Protein AF-A0A0G0RGI1-F1 (afdb_monomer_lite)

Foldseek 3Di:
DPPPPDPPLVVLLVLLLVLLVCQVPDPVSLVSNLVSLVVNVPPPDADLVNLVVLLVSLQVSLVVFDCDDSSVVSSVSSNVSSVVSVVD

Organism: NCBI:txid1619013

pLDDT: mean 87.05, std 11.02, range [44.31, 96.5]

Structure (mmCIF, N/CA/C/O backbone):
data_AF-A0A0G0RGI1-F1
#
_entry.id   AF-A0A0G0RGI1-F1
#
loop_
_atom_site.group_PDB
_atom_site.id
_atom_site.type_symbol
_atom_site.label_atom_id
_atom_site.label_alt_id
_atom_site.label_comp_id
_atom_site.label_asym_id
_atom_site.label_entity_id
_atom_site.label_seq_id
_atom_site.pdbx_PDB_ins_code
_atom_site.Cartn_x
_atom_site.Cartn_y
_atom_site.Cartn_z
_atom_site.occupancy
_atom_site.B_iso_or_equiv
_atom_site.auth_seq_id
_atom_site.auth_comp_id
_atom_site.auth_asym_id
_atom_site.auth_atom_id
_atom_site.pdbx_PDB_model_num
ATOM 1 N N . MET A 1 1 ? -3.965 29.427 16.054 1.00 44.31 1 MET A N 1
ATOM 2 C CA . MET A 1 1 ? -4.756 28.309 15.493 1.00 44.31 1 MET A CA 1
ATOM 3 C C . MET A 1 1 ? -4.074 27.006 15.882 1.00 44.31 1 MET A C 1
ATOM 5 O O . MET A 1 1 ? -2.901 26.866 15.550 1.00 44.31 1 MET A O 1
ATOM 9 N N . PRO A 1 2 ? -4.715 26.092 16.627 1.00 51.09 2 PRO A N 1
ATOM 10 C CA . PRO A 1 2 ? -4.092 24.808 16.927 1.00 51.09 2 PRO A CA 1
ATOM 11 C C . PRO A 1 2 ? -3.931 24.030 15.615 1.00 51.09 2 PRO A C 1
ATOM 13 O O . PRO A 1 2 ? -4.901 23.847 14.880 1.00 51.09 2 PRO A O 1
ATOM 16 N N . ARG A 1 3 ? -2.702 23.607 15.289 1.00 57.41 3 ARG A N 1
ATOM 17 C CA . ARG A 1 3 ? -2.465 22.659 14.193 1.00 57.41 3 ARG A CA 1
ATOM 18 C C . ARG A 1 3 ? -3.221 21.384 14.560 1.00 57.41 3 ARG A C 1
ATOM 20 O O . ARG A 1 3 ? -2.827 20.702 15.503 1.00 57.41 3 ARG A O 1
ATOM 27 N N . LYS A 1 4 ? -4.336 21.105 13.875 1.00 55.28 4 LYS A N 1
ATOM 28 C CA . LYS A 1 4 ? -5.048 19.823 13.975 1.00 55.28 4 LYS A CA 1
ATOM 29 C C . LYS A 1 4 ? -3.990 18.731 13.798 1.00 55.28 4 LYS A C 1
ATOM 31 O O . LYS A 1 4 ? -3.363 18.678 12.743 1.00 55.28 4 LYS A O 1
ATOM 36 N N . LYS A 1 5 ? -3.732 17.932 14.839 1.00 57.66 5 LYS A N 1
ATOM 37 C CA . LYS A 1 5 ? -2.847 16.767 14.733 1.00 57.66 5 LYS A CA 1
ATOM 38 C C . LYS A 1 5 ? -3.486 15.849 13.695 1.00 57.66 5 LYS A C 1
ATOM 40 O O . LYS A 1 5 ? -4.554 15.300 13.950 1.00 57.66 5 LYS A O 1
ATOM 45 N N . MET A 1 6 ? -2.906 15.793 12.499 1.00 65.31 6 MET A N 1
ATOM 46 C CA . MET A 1 6 ? -3.361 14.861 11.477 1.00 65.31 6 MET A CA 1
ATOM 47 C C . MET A 1 6 ? -3.099 13.442 11.985 1.00 65.31 6 MET A C 1
ATOM 49 O O . MET A 1 6 ? -2.040 13.209 12.577 1.00 65.31 6 MET A O 1
ATOM 53 N N . PRO A 1 7 ? -4.044 12.510 11.795 1.00 75.38 7 PRO A N 1
ATOM 54 C CA . PRO A 1 7 ? -3.822 11.115 12.134 1.00 75.38 7 PRO A CA 1
ATOM 55 C C . PRO A 1 7 ? -2.574 10.591 11.426 1.00 75.38 7 PRO A C 1
ATOM 57 O O . PRO A 1 7 ? -2.366 10.882 10.245 1.00 75.38 7 PRO A O 1
ATOM 60 N N . LEU A 1 8 ? -1.759 9.808 12.132 1.00 77.94 8 LEU A N 1
ATOM 61 C CA . LEU A 1 8 ? -0.467 9.332 11.632 1.00 77.94 8 LEU A CA 1
ATOM 62 C C . LEU A 1 8 ? -0.607 8.560 10.309 1.00 77.94 8 LEU A C 1
ATOM 64 O O . LEU A 1 8 ? 0.201 8.754 9.401 1.00 77.94 8 LEU A O 1
ATOM 68 N N . TYR A 1 9 ? -1.706 7.812 10.153 1.00 86.06 9 TYR A N 1
ATOM 69 C CA . TYR A 1 9 ? -2.048 7.096 8.922 1.00 86.06 9 TYR A CA 1
ATOM 70 C C . TYR A 1 9 ? -2.120 8.012 7.688 1.00 86.06 9 TYR A C 1
ATOM 72 O O . TYR A 1 9 ? -1.798 7.583 6.586 1.00 86.06 9 TYR A O 1
ATOM 80 N N . THR A 1 10 ? -2.485 9.289 7.848 1.00 87.12 10 THR A N 1
ATOM 81 C CA . THR A 1 10 ? -2.603 10.232 6.721 1.00 87.12 10 THR A CA 1
ATOM 82 C C . THR A 1 10 ? -1.236 10.498 6.093 1.00 87.12 10 THR A C 1
ATOM 84 O O . THR A 1 10 ? -1.087 10.425 4.875 1.00 87.12 10 THR A O 1
ATOM 87 N N . ASN A 1 11 ? -0.216 10.725 6.926 1.00 89.56 11 ASN A N 1
ATOM 88 C CA . ASN A 1 11 ? 1.152 10.951 6.458 1.00 89.56 11 ASN A CA 1
ATOM 89 C C . ASN A 1 11 ? 1.734 9.689 5.813 1.00 89.56 11 ASN A C 1
ATOM 91 O O . ASN A 1 11 ? 2.427 9.774 4.801 1.00 89.56 11 ASN A O 1
ATOM 95 N N . VAL A 1 12 ? 1.432 8.516 6.378 1.00 92.12 12 VAL A N 1
ATOM 96 C CA . VAL A 1 12 ? 1.856 7.227 5.818 1.00 92.12 12 VAL A CA 1
ATOM 97 C C . VAL A 1 12 ? 1.252 7.031 4.428 1.00 92.12 12 VAL A C 1
ATOM 99 O O . VAL A 1 12 ? 1.989 6.776 3.481 1.00 92.12 12 VAL A O 1
ATOM 102 N N . LEU A 1 13 ? -0.053 7.260 4.259 1.00 92.94 13 LEU A N 1
ATOM 103 C CA . LEU A 1 13 ? -0.720 7.156 2.957 1.00 92.94 13 LEU A CA 1
ATOM 104 C C . LEU A 1 13 ? -0.162 8.147 1.920 1.00 92.94 13 LEU A C 1
ATOM 106 O O . LEU A 1 13 ? -0.012 7.795 0.749 1.00 92.94 13 LEU A O 1
ATOM 110 N N . GLU A 1 14 ? 0.180 9.375 2.322 1.00 92.56 14 GLU A N 1
ATOM 111 C CA . GLU A 1 14 ? 0.843 10.334 1.429 1.00 92.56 14 GLU A CA 1
ATOM 112 C C . GLU A 1 14 ? 2.226 9.850 0.977 1.00 92.56 14 GLU A C 1
ATOM 114 O O . GLU A 1 14 ? 2.584 9.993 -0.197 1.00 92.56 14 GLU A O 1
ATOM 119 N N . LEU A 1 15 ? 3.008 9.264 1.887 1.00 94.06 15 LEU A N 1
ATOM 120 C CA . LEU A 1 15 ? 4.302 8.675 1.549 1.00 94.06 15 LEU A CA 1
ATOM 121 C C . LEU A 1 15 ? 4.131 7.466 0.626 1.00 94.06 15 LEU A C 1
ATOM 123 O O . LEU A 1 15 ? 4.839 7.378 -0.375 1.00 94.06 15 LEU A O 1
ATOM 127 N N . MET A 1 16 ? 3.148 6.600 0.885 1.00 94.88 16 MET A N 1
ATOM 128 C CA . MET A 1 16 ? 2.846 5.452 0.026 1.00 94.88 16 MET A CA 1
ATOM 129 C C . MET A 1 16 ? 2.497 5.893 -1.400 1.00 94.88 16 MET A C 1
ATOM 131 O O . MET A 1 16 ? 3.036 5.331 -2.351 1.00 94.88 16 MET A O 1
ATOM 135 N N . ARG A 1 17 ? 1.692 6.954 -1.580 1.00 94.56 17 ARG A N 1
ATOM 136 C CA . ARG A 1 17 ? 1.415 7.530 -2.914 1.00 94.56 17 ARG A CA 1
ATOM 137 C C . ARG A 1 17 ? 2.699 7.954 -3.630 1.00 94.56 17 ARG A C 1
ATOM 139 O O . ARG A 1 17 ? 2.882 7.650 -4.807 1.00 94.56 17 ARG A O 1
ATOM 146 N N . LYS A 1 18 ? 3.605 8.640 -2.924 1.00 93.19 18 LYS A N 1
ATOM 147 C CA . LYS A 1 18 ? 4.889 9.086 -3.494 1.00 93.19 18 LYS A CA 1
ATOM 148 C C . LYS A 1 18 ? 5.780 7.908 -3.883 1.00 93.19 18 LYS A C 1
ATOM 150 O O . LYS A 1 18 ? 6.409 7.960 -4.936 1.00 93.19 18 LYS A O 1
ATOM 155 N N . LYS A 1 19 ? 5.835 6.860 -3.054 1.00 93.31 19 LYS A N 1
ATOM 156 C CA . LYS A 1 19 ? 6.649 5.668 -3.325 1.00 93.31 19 LYS A CA 1
ATOM 157 C C . LYS A 1 19 ? 6.081 4.828 -4.456 1.00 93.31 19 LYS A C 1
ATOM 159 O O . LYS A 1 19 ? 6.845 4.448 -5.333 1.00 93.31 19 LYS A O 1
ATOM 164 N N . ALA A 1 20 ? 4.763 4.654 -4.526 1.00 90.81 20 ALA A N 1
ATOM 165 C CA . ALA A 1 20 ? 4.104 3.960 -5.631 1.00 90.81 20 ALA A CA 1
ATOM 166 C C . ALA A 1 20 ? 4.449 4.568 -7.001 1.00 90.81 20 ALA A C 1
ATOM 168 O O . ALA A 1 20 ? 4.787 3.836 -7.928 1.00 90.81 20 ALA A O 1
ATOM 169 N N . ALA A 1 21 ? 4.490 5.901 -7.109 1.00 88.75 21 ALA A N 1
ATOM 170 C CA . ALA A 1 21 ? 4.908 6.582 -8.338 1.00 88.75 21 ALA A CA 1
ATOM 171 C C . ALA A 1 21 ? 6.370 6.293 -8.748 1.00 88.75 21 ALA A C 1
ATOM 173 O O . ALA A 1 21 ? 6.731 6.470 -9.909 1.00 88.75 21 ALA A O 1
ATOM 174 N N . GLN A 1 22 ? 7.214 5.853 -7.810 1.00 89.19 22 GLN A N 1
ATOM 175 C CA . GLN A 1 22 ? 8.636 5.559 -8.017 1.00 89.19 22 GLN A CA 1
ATOM 176 C C . GLN A 1 22 ? 8.936 4.057 -8.158 1.00 89.19 22 GLN A C 1
ATOM 178 O O . GLN A 1 22 ? 10.064 3.704 -8.493 1.00 89.19 22 GLN A O 1
ATOM 183 N N . VAL A 1 23 ? 7.959 3.164 -7.945 1.00 86.62 23 VAL A N 1
ATOM 184 C CA . VAL A 1 23 ? 8.177 1.702 -7.997 1.00 86.62 23 VAL A CA 1
ATOM 185 C C . VAL A 1 23 ? 8.702 1.253 -9.363 1.00 86.62 23 VAL A C 1
ATOM 187 O O . VAL A 1 23 ? 9.560 0.382 -9.441 1.00 86.62 23 VAL A O 1
ATOM 190 N N . TYR A 1 24 ? 8.254 1.893 -10.442 1.00 80.31 24 TYR A N 1
ATOM 191 C CA . TYR A 1 24 ? 8.710 1.591 -11.802 1.00 80.31 24 TYR A CA 1
ATOM 192 C C . TYR A 1 24 ? 10.201 1.832 -12.035 1.00 80.31 24 TYR A C 1
ATOM 194 O O . TYR A 1 24 ? 10.791 1.218 -12.918 1.00 80.31 24 TYR A O 1
ATOM 202 N N . SER A 1 25 ? 10.795 2.767 -11.294 1.00 81.12 25 SER A N 1
ATOM 203 C CA . SER A 1 25 ? 12.175 3.208 -11.490 1.00 81.12 25 SER A CA 1
ATOM 204 C C . SER A 1 25 ? 13.110 2.758 -10.373 1.00 81.12 25 SER A C 1
ATOM 206 O O . SER A 1 25 ? 14.314 2.998 -10.461 1.00 81.12 25 SER A O 1
ATOM 208 N N . SER A 1 26 ? 12.587 2.124 -9.318 1.00 87.12 26 SER A N 1
ATOM 209 C CA . SER A 1 26 ? 13.375 1.785 -8.140 1.00 87.12 26 SER A CA 1
ATOM 210 C C . SER A 1 26 ? 12.787 0.627 -7.337 1.00 87.12 26 SER A C 1
ATOM 212 O O . SER A 1 26 ? 11.750 0.754 -6.686 1.00 87.12 26 SER A O 1
ATOM 214 N N . HIS A 1 27 ? 13.550 -0.462 -7.256 1.00 87.12 27 HIS A N 1
ATOM 215 C CA . HIS A 1 27 ? 13.274 -1.566 -6.336 1.00 87.12 27 HIS A CA 1
ATOM 216 C C . HIS A 1 27 ? 13.291 -1.114 -4.860 1.00 87.12 27 HIS A C 1
ATOM 218 O O . HIS A 1 27 ? 12.578 -1.652 -4.015 1.00 87.12 27 HIS A O 1
ATOM 224 N N . GLN A 1 28 ? 14.065 -0.071 -4.535 1.00 91.00 28 GLN A N 1
ATOM 225 C CA . GLN A 1 28 ? 14.059 0.529 -3.199 1.00 91.00 28 GLN A CA 1
ATOM 226 C C . GLN A 1 28 ? 12.701 1.177 -2.881 1.00 91.00 28 GLN A C 1
ATOM 228 O O . GLN A 1 28 ? 12.214 1.051 -1.761 1.00 91.00 28 GLN A O 1
ATOM 233 N N . ALA A 1 29 ? 12.046 1.801 -3.866 1.00 90.19 29 ALA A N 1
ATOM 234 C CA . ALA A 1 29 ? 10.719 2.383 -3.669 1.00 90.19 29 ALA A CA 1
ATOM 235 C C . ALA A 1 29 ? 9.646 1.312 -3.407 1.0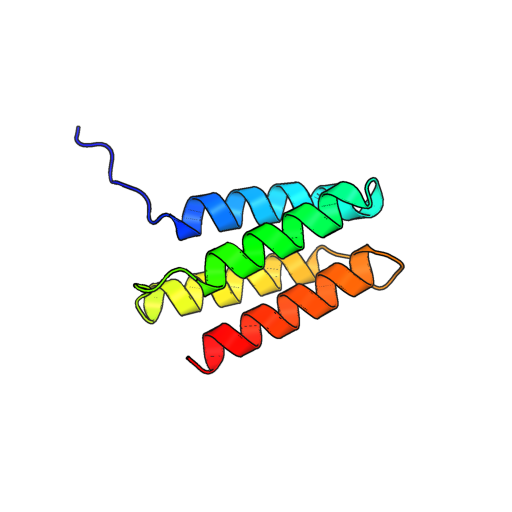0 90.19 29 ALA A C 1
ATOM 237 O O . ALA A 1 29 ? 8.718 1.563 -2.641 1.00 90.19 29 ALA A O 1
ATOM 238 N N . GLN A 1 30 ? 9.787 0.112 -3.984 1.00 91.69 30 GLN A N 1
ATOM 239 C CA . GLN A 1 30 ? 8.928 -1.026 -3.647 1.00 91.69 30 GLN A CA 1
ATOM 240 C C . GLN A 1 30 ? 9.091 -1.440 -2.181 1.00 91.69 30 GLN A C 1
ATOM 242 O O . GLN A 1 30 ? 8.086 -1.627 -1.498 1.00 91.69 30 GLN A O 1
ATOM 247 N N . LYS A 1 31 ? 10.329 -1.586 -1.695 1.00 93.31 31 LYS A N 1
ATOM 248 C CA . LYS A 1 31 ? 10.590 -1.973 -0.298 1.00 93.31 31 LYS A CA 1
ATOM 249 C C . LYS A 1 31 ? 10.008 -0.962 0.683 1.00 93.31 31 LYS A C 1
ATOM 251 O O . LYS A 1 31 ? 9.250 -1.337 1.566 1.00 93.31 31 LYS A O 1
ATOM 256 N N . GLU A 1 32 ? 10.266 0.320 0.449 1.00 94.38 32 GLU A N 1
ATOM 257 C CA . GLU A 1 32 ? 9.738 1.402 1.286 1.00 94.38 32 GLU A CA 1
ATOM 258 C C . GLU A 1 32 ? 8.204 1.462 1.255 1.00 94.38 32 GLU A C 1
ATOM 260 O O . GLU A 1 32 ? 7.575 1.774 2.262 1.00 94.38 32 GLU A O 1
ATOM 265 N N . LEU A 1 33 ? 7.572 1.148 0.117 1.00 93.75 33 LEU A N 1
ATOM 266 C CA . LEU A 1 33 ? 6.113 1.051 0.030 1.00 93.75 33 LEU A CA 1
ATOM 267 C C . LEU A 1 33 ? 5.558 -0.078 0.913 1.00 93.75 33 LEU A C 1
ATOM 269 O O . LEU A 1 33 ? 4.498 0.097 1.512 1.00 93.75 33 LEU A O 1
ATOM 273 N N . ILE A 1 34 ? 6.258 -1.213 0.982 1.00 94.19 34 ILE A N 1
ATOM 274 C CA . ILE A 1 34 ? 5.880 -2.352 1.828 1.00 94.19 34 ILE A CA 1
ATOM 275 C C . ILE A 1 34 ? 6.051 -1.990 3.307 1.00 94.19 34 ILE A C 1
ATOM 277 O O . ILE A 1 34 ? 5.099 -2.127 4.068 1.00 94.19 34 ILE A O 1
ATOM 281 N N . GLU A 1 35 ? 7.197 -1.430 3.697 1.00 95.00 35 GLU A N 1
ATOM 282 C CA . GLU A 1 35 ? 7.464 -1.002 5.081 1.00 95.00 35 GLU A CA 1
ATOM 283 C C . GLU A 1 35 ? 6.424 0.016 5.583 1.00 95.00 35 GLU A C 1
ATOM 285 O O . GLU A 1 35 ? 5.943 -0.059 6.713 1.00 95.00 35 GLU A O 1
ATOM 290 N N . LEU A 1 36 ? 6.012 0.958 4.726 1.00 94.44 36 LEU A N 1
ATOM 291 C CA . LEU A 1 36 ? 4.946 1.907 5.055 1.00 94.44 36 LEU A CA 1
ATOM 292 C C . LEU A 1 36 ? 3.590 1.217 5.260 1.00 94.44 36 LEU A C 1
ATOM 294 O O . LEU A 1 36 ? 2.809 1.654 6.103 1.00 94.44 36 LEU A O 1
ATOM 298 N N . GLY A 1 37 ? 3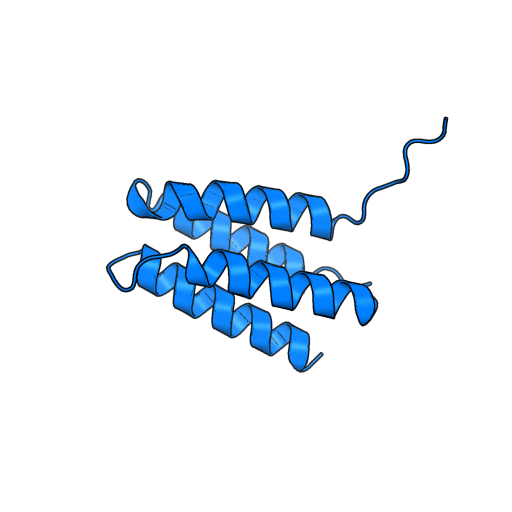.297 0.165 4.494 1.00 92.38 37 GLY A N 1
ATOM 299 C CA . GLY A 1 37 ? 2.066 -0.607 4.644 1.00 92.38 37 GLY A CA 1
ATOM 300 C C . GLY A 1 37 ? 2.038 -1.437 5.930 1.00 92.38 37 GLY A C 1
ATOM 301 O O . GLY A 1 37 ? 1.001 -1.496 6.589 1.00 92.38 37 GLY A O 1
ATOM 302 N N . GLU A 1 38 ? 3.177 -2.001 6.332 1.00 92.06 38 GLU A N 1
ATOM 303 C CA . GLU A 1 38 ? 3.343 -2.681 7.624 1.00 92.06 38 GLU A CA 1
ATOM 304 C C . GLU A 1 38 ? 3.137 -1.701 8.787 1.00 92.06 38 GLU A C 1
ATOM 306 O O . GLU A 1 38 ? 2.327 -1.952 9.678 1.00 92.06 38 GLU A O 1
ATOM 311 N N . LEU A 1 39 ? 3.747 -0.514 8.713 1.00 91.00 39 LEU A N 1
ATOM 312 C CA . LEU A 1 39 ? 3.566 0.539 9.717 1.00 91.00 39 LEU A CA 1
ATOM 313 C C . LEU A 1 39 ? 2.105 1.009 9.811 1.00 91.00 39 LEU A C 1
ATOM 315 O O . LEU A 1 39 ? 1.623 1.376 10.885 1.00 91.00 39 LEU A O 1
ATOM 319 N N . LEU A 1 40 ? 1.381 0.990 8.689 1.00 89.31 40 LEU A N 1
ATOM 320 C CA . LEU A 1 40 ? -0.046 1.290 8.664 1.00 89.31 40 LEU A CA 1
ATOM 321 C C . LEU A 1 40 ? -0.858 0.235 9.429 1.00 89.31 40 LEU A C 1
ATOM 323 O O . LEU A 1 40 ? -1.771 0.609 10.162 1.00 89.31 40 LEU A O 1
ATOM 327 N N . GLN A 1 41 ? -0.530 -1.052 9.270 1.00 86.69 41 GLN A N 1
ATOM 328 C CA . GLN A 1 41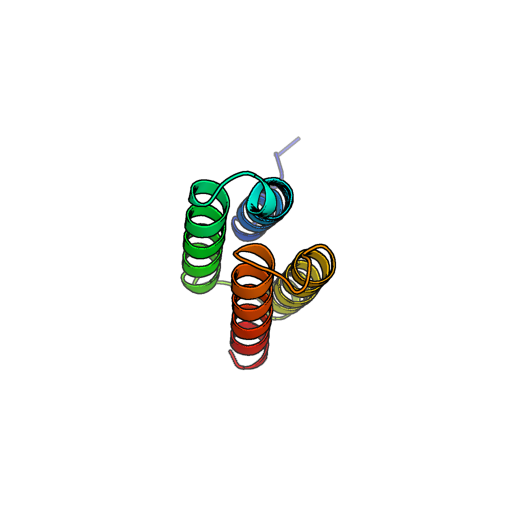 ? -1.181 -2.166 9.976 1.00 86.69 41 GLN A CA 1
ATOM 329 C C . GLN A 1 41 ? -0.901 -2.168 11.477 1.00 86.69 41 GLN A C 1
ATOM 331 O O . GLN A 1 41 ? -1.782 -2.503 12.262 1.00 86.69 41 GLN A O 1
ATOM 336 N N . GLU A 1 42 ? 0.303 -1.777 11.886 1.00 85.44 42 GLU A N 1
ATOM 337 C CA . GLU A 1 42 ? 0.676 -1.695 13.302 1.00 85.44 42 GLU A CA 1
ATOM 338 C C . GLU A 1 42 ? -0.033 -0.548 14.046 1.00 85.44 42 GLU A C 1
ATOM 340 O O . GLU A 1 42 ? -0.014 -0.491 15.281 1.00 85.44 42 GLU A O 1
ATOM 345 N N . SER A 1 43 ? -0.689 0.366 13.320 1.00 79.75 43 SER A N 1
ATOM 346 C CA . SER A 1 43 ? -1.432 1.475 13.913 1.00 79.75 43 SER A CA 1
ATOM 347 C C . SER A 1 43 ? -2.656 0.963 14.679 1.00 79.75 43 SER A C 1
ATOM 349 O O . SER A 1 43 ? -3.697 0.651 14.111 1.00 79.75 43 SER A O 1
ATOM 351 N N . SER A 1 44 ? -2.523 0.897 16.002 1.00 58.31 44 SER A N 1
ATOM 352 C CA . SER A 1 44 ? -3.425 0.165 16.903 1.00 58.31 44 SER A CA 1
ATOM 353 C C . SER A 1 44 ? -4.721 0.908 17.266 1.00 58.31 44 SER A C 1
ATOM 355 O O . SER A 1 44 ? -5.426 0.479 18.174 1.00 58.31 44 SER A O 1
ATOM 357 N N . ASP A 1 45 ? -5.020 2.038 16.616 1.00 66.62 45 ASP A N 1
ATOM 358 C CA . ASP A 1 45 ? -6.091 2.955 17.042 1.00 66.62 45 ASP A CA 1
ATOM 359 C C . ASP A 1 45 ? -6.804 3.611 15.845 1.00 66.62 45 ASP A C 1
ATOM 361 O O . ASP A 1 45 ? -6.934 4.835 15.726 1.00 66.62 45 ASP A O 1
ATOM 365 N N . LEU A 1 46 ? -7.209 2.776 14.886 1.00 80.00 46 LEU A N 1
ATOM 366 C CA . LEU A 1 46 ? -7.967 3.204 13.716 1.00 80.00 46 LEU A CA 1
ATOM 367 C C . LEU A 1 46 ? -9.461 3.009 13.967 1.00 80.00 46 LEU A C 1
ATOM 369 O O . LEU A 1 46 ? -9.937 1.917 14.245 1.00 80.00 46 LEU A O 1
ATOM 373 N N . SER A 1 47 ? -10.229 4.091 13.851 1.00 84.25 47 SER A N 1
ATOM 374 C CA . SER A 1 47 ? -11.686 3.984 13.783 1.00 84.25 47 SER A CA 1
ATOM 375 C C . SER A 1 47 ? -12.120 3.385 12.443 1.00 84.25 47 SER A C 1
ATOM 377 O O . SER A 1 47 ? -11.446 3.588 11.433 1.00 84.25 47 SER A O 1
ATOM 379 N N . SER A 1 48 ? -13.315 2.794 12.376 1.00 82.06 48 SER A N 1
ATOM 380 C CA . SER A 1 48 ? -13.860 2.238 11.123 1.00 82.06 48 SER A CA 1
ATOM 381 C C . SER A 1 48 ? -13.955 3.264 9.983 1.00 82.06 48 SER A C 1
ATOM 383 O O . SER A 1 48 ? -13.836 2.931 8.805 1.00 82.06 48 SER A O 1
ATOM 385 N N . GLN A 1 49 ? -14.131 4.552 10.309 1.00 82.88 49 GLN A N 1
ATOM 386 C CA . GLN A 1 49 ? -14.071 5.625 9.311 1.00 82.88 49 GLN A CA 1
ATOM 387 C C . GLN A 1 49 ? -12.650 5.811 8.754 1.00 82.88 49 GLN A C 1
ATOM 389 O O . GLN A 1 49 ? -12.487 6.061 7.559 1.00 82.88 49 GLN A O 1
ATOM 394 N N . SER A 1 50 ? -11.630 5.690 9.604 1.00 88.88 50 SER A N 1
ATOM 395 C CA . SER A 1 50 ? -10.220 5.758 9.206 1.00 88.88 50 SER A CA 1
ATOM 396 C C . SER A 1 50 ? -9.839 4.556 8.343 1.00 88.88 50 SER A C 1
ATOM 398 O O . SER A 1 50 ? -9.220 4.735 7.297 1.00 88.88 50 SER A O 1
ATOM 400 N N . GLU A 1 51 ? -10.286 3.356 8.715 1.00 90.56 51 GLU A N 1
ATOM 401 C CA . GLU A 1 51 ? -10.077 2.125 7.944 1.00 90.56 51 GLU A CA 1
ATOM 402 C C . GLU A 1 51 ? -10.695 2.222 6.550 1.00 90.56 51 GLU A C 1
ATOM 404 O O . GLU A 1 51 ? -10.026 1.940 5.559 1.00 90.56 51 GLU A O 1
ATOM 409 N N . ALA A 1 52 ? -11.928 2.724 6.431 1.00 91.56 52 ALA A N 1
ATOM 410 C CA . ALA A 1 52 ? -12.560 2.932 5.130 1.00 91.56 52 ALA A CA 1
ATOM 411 C C . ALA A 1 52 ? -11.758 3.896 4.230 1.00 91.56 52 ALA A C 1
ATOM 413 O O . ALA A 1 52 ? -11.635 3.669 3.023 1.00 91.56 52 ALA A O 1
ATOM 414 N N . ILE A 1 53 ? -11.183 4.960 4.806 1.00 91.81 53 ILE A N 1
ATOM 415 C CA . ILE A 1 53 ? -10.315 5.906 4.083 1.00 91.81 53 ILE A CA 1
ATOM 416 C C . ILE A 1 53 ? -9.004 5.235 3.661 1.00 91.81 53 ILE A C 1
ATOM 418 O O . ILE A 1 53 ? -8.557 5.433 2.526 1.00 91.81 53 ILE A O 1
ATOM 422 N N . ILE A 1 54 ? -8.400 4.443 4.550 1.00 93.00 54 ILE A N 1
ATOM 423 C CA . ILE A 1 54 ? -7.182 3.675 4.281 1.00 93.00 54 ILE A CA 1
ATOM 424 C C . ILE A 1 54 ? -7.427 2.702 3.133 1.00 93.00 54 ILE A C 1
ATOM 426 O O . ILE A 1 54 ? -6.744 2.791 2.118 1.00 93.00 54 ILE A O 1
ATOM 430 N N . VAL A 1 55 ? -8.451 1.853 3.233 1.00 94.75 55 VAL A N 1
ATOM 431 C CA . VAL A 1 55 ? -8.831 0.876 2.204 1.00 94.75 55 VAL A CA 1
ATOM 432 C C . VAL A 1 55 ? -9.022 1.554 0.854 1.00 94.75 55 VAL A C 1
ATOM 434 O O . VAL A 1 55 ? -8.431 1.126 -0.137 1.00 94.75 55 VAL A O 1
ATOM 437 N N . ARG A 1 56 ? -9.810 2.638 0.805 1.00 95.69 56 ARG A N 1
ATOM 438 C CA . ARG A 1 56 ? -10.038 3.372 -0.445 1.00 95.69 56 ARG A CA 1
ATOM 439 C C . ARG A 1 56 ? -8.727 3.898 -1.021 1.00 95.69 56 ARG A C 1
ATOM 441 O O . ARG A 1 56 ? -8.472 3.732 -2.206 1.00 95.69 56 ARG A O 1
ATOM 448 N N . THR A 1 57 ? -7.883 4.491 -0.181 1.00 95.00 57 THR A N 1
ATOM 449 C C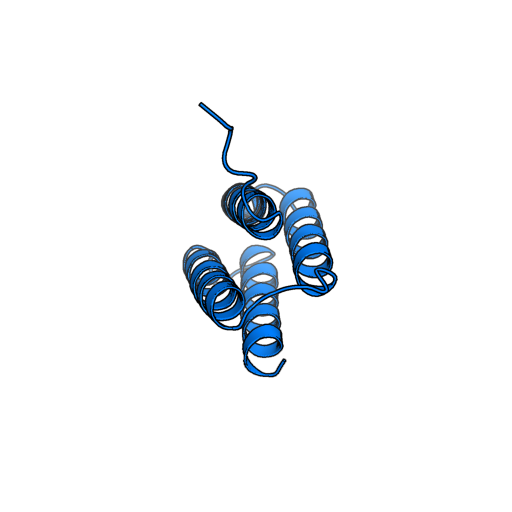A . THR A 1 57 ? -6.606 5.060 -0.622 1.00 95.00 57 THR A CA 1
ATOM 450 C C . THR A 1 57 ? -5.636 3.991 -1.118 1.00 95.00 57 THR A C 1
ATOM 452 O O . THR A 1 57 ? -4.981 4.200 -2.133 1.00 95.00 57 THR A O 1
ATOM 455 N N . LEU A 1 58 ? -5.546 2.845 -0.444 1.00 95.62 58 LEU A N 1
ATOM 456 C CA . LEU A 1 58 ? -4.691 1.735 -0.865 1.00 95.62 58 LEU A CA 1
ATOM 457 C C . LEU A 1 58 ? -5.095 1.207 -2.244 1.00 95.62 58 LEU A C 1
ATOM 459 O O . LEU A 1 58 ? -4.225 0.969 -3.079 1.00 95.62 58 LEU A O 1
ATOM 463 N N . LEU A 1 59 ? -6.400 1.088 -2.505 1.00 96.25 59 LEU A N 1
ATOM 464 C CA . LEU A 1 59 ? -6.915 0.681 -3.813 1.00 96.25 59 LEU A CA 1
ATOM 465 C C . LEU A 1 59 ? -6.664 1.742 -4.887 1.00 96.25 59 LEU A C 1
ATOM 467 O O . LEU A 1 59 ? -6.186 1.401 -5.962 1.00 96.25 59 LEU A O 1
ATOM 471 N N . GLU A 1 60 ? -6.878 3.025 -4.576 1.00 96.50 60 GLU A N 1
ATOM 472 C CA . GLU A 1 60 ? -6.530 4.126 -5.484 1.00 96.50 60 GLU A CA 1
ATOM 473 C C . GLU A 1 60 ? -5.039 4.094 -5.866 1.00 96.50 60 GLU A C 1
ATOM 475 O O . GLU A 1 60 ? -4.699 4.309 -7.024 1.00 96.50 60 GLU A O 1
ATOM 480 N N . ILE A 1 61 ? -4.135 3.803 -4.921 1.00 94.62 61 ILE A N 1
ATOM 481 C CA . ILE A 1 61 ? -2.700 3.648 -5.211 1.00 94.62 61 ILE A CA 1
ATOM 482 C C . ILE A 1 61 ? -2.460 2.407 -6.078 1.00 94.62 61 ILE A C 1
ATOM 484 O O . ILE A 1 61 ? -1.728 2.480 -7.066 1.00 94.62 61 ILE A O 1
ATOM 488 N N . ALA A 1 62 ? -3.076 1.276 -5.731 1.00 94.94 62 ALA A N 1
ATOM 489 C CA . ALA A 1 62 ? -2.931 0.021 -6.461 1.00 94.94 62 ALA A CA 1
ATOM 490 C C . ALA A 1 62 ? -3.374 0.150 -7.929 1.00 94.94 62 ALA A C 1
ATOM 492 O O . ALA A 1 62 ? -2.736 -0.425 -8.810 1.00 94.94 62 ALA A O 1
ATOM 493 N N . ASP A 1 63 ? -4.414 0.939 -8.200 1.00 94.50 63 ASP A N 1
ATOM 494 C CA . ASP A 1 63 ? -4.918 1.197 -9.552 1.00 94.50 63 ASP A CA 1
ATOM 495 C C . ASP A 1 63 ? -3.974 2.067 -10.397 1.00 94.50 63 ASP A C 1
ATOM 497 O O . ASP A 1 63 ? -4.027 2.015 -11.624 1.00 94.50 63 ASP A O 1
ATOM 501 N N . THR A 1 64 ? -3.068 2.828 -9.769 1.00 92.88 64 THR A N 1
ATOM 502 C CA . THR A 1 64 ? -2.029 3.586 -10.494 1.00 92.88 64 THR A CA 1
ATOM 503 C C . THR A 1 64 ? -0.817 2.745 -10.890 1.00 92.88 64 THR A C 1
ATOM 505 O O . THR A 1 64 ? -0.023 3.196 -11.711 1.00 92.88 64 THR A O 1
ATOM 508 N N . LEU A 1 65 ? -0.661 1.542 -10.326 1.00 92.75 65 LEU A N 1
ATOM 509 C CA . LEU A 1 65 ? 0.461 0.647 -10.606 1.00 92.75 65 LEU A CA 1
ATOM 510 C C . LEU A 1 65 ? 0.164 -0.255 -11.813 1.00 92.75 65 LEU A C 1
ATOM 512 O O . LEU A 1 65 ? -0.960 -0.719 -12.008 1.00 92.75 65 LEU A O 1
ATOM 516 N N . SER A 1 66 ? 1.183 -0.553 -12.625 1.00 86.81 66 SER A N 1
ATOM 517 C CA . SER A 1 66 ? 1.018 -1.427 -13.788 1.00 86.81 66 SER A CA 1
ATOM 518 C C . SER A 1 66 ? 0.924 -2.886 -13.357 1.00 86.81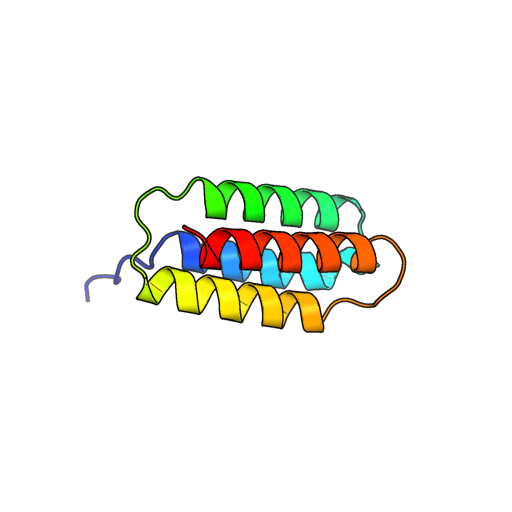 66 SER A C 1
ATOM 520 O O . SER A 1 66 ? 1.215 -3.266 -12.223 1.00 86.81 66 SER A O 1
ATOM 522 N N . SER A 1 67 ? 0.534 -3.732 -14.307 1.00 85.31 67 SER A N 1
ATOM 523 C CA . SER A 1 67 ? 0.438 -5.176 -14.099 1.00 85.31 67 SER A CA 1
ATOM 524 C C . SER A 1 67 ? 1.739 -5.926 -14.417 1.00 85.31 67 SER A C 1
ATOM 526 O O . SER A 1 67 ? 1.701 -7.139 -14.614 1.00 85.31 67 SER A O 1
ATOM 528 N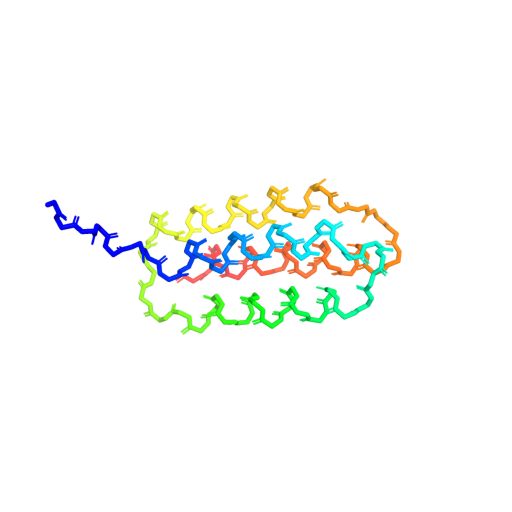 N . GLU A 1 68 ? 2.891 -5.245 -14.434 1.00 82.50 68 GLU A N 1
ATOM 529 C CA . GLU A 1 68 ? 4.190 -5.837 -14.785 1.00 82.50 68 GLU A CA 1
ATOM 530 C C . GLU A 1 68 ? 5.280 -5.554 -13.739 1.00 82.50 68 GLU A C 1
ATOM 532 O O . GLU A 1 68 ? 5.223 -4.562 -13.013 1.00 82.50 68 GLU A O 1
ATOM 537 N N . GLY A 1 69 ? 6.278 -6.443 -13.664 1.00 86.12 69 GLY A N 1
ATOM 538 C CA . GLY A 1 69 ? 7.468 -6.284 -12.818 1.00 86.12 69 GLY A CA 1
ATOM 539 C C . GLY A 1 69 ? 7.173 -5.999 -11.340 1.00 86.12 69 GLY A C 1
ATOM 540 O O . GLY A 1 69 ? 6.225 -6.531 -10.759 1.00 86.12 69 GLY A O 1
ATOM 541 N N . ASP A 1 70 ? 7.988 -5.131 -10.739 1.00 85.75 70 ASP A N 1
ATOM 542 C CA . ASP A 1 70 ? 7.860 -4.718 -9.336 1.00 85.75 70 ASP A CA 1
ATOM 543 C C . ASP A 1 70 ? 6.537 -3.986 -9.062 1.00 85.75 70 ASP A C 1
ATOM 545 O O . ASP A 1 70 ? 5.936 -4.170 -8.002 1.00 85.75 70 ASP A O 1
ATOM 549 N N . ALA A 1 71 ? 6.006 -3.249 -10.045 1.00 88.38 71 ALA A N 1
ATOM 550 C CA . ALA A 1 71 ? 4.713 -2.576 -9.929 1.00 88.38 71 ALA A CA 1
ATOM 551 C C . ALA A 1 71 ? 3.558 -3.573 -9.742 1.00 88.38 71 ALA A C 1
ATOM 553 O O . ALA A 1 71 ? 2.683 -3.340 -8.906 1.00 88.38 71 ALA A O 1
ATOM 554 N N . ARG A 1 72 ? 3.596 -4.732 -10.420 1.00 92.31 72 ARG A N 1
ATOM 555 C CA . ARG A 1 72 ? 2.624 -5.819 -10.208 1.00 92.31 72 ARG A CA 1
ATOM 556 C C . ARG A 1 72 ? 2.662 -6.345 -8.775 1.00 92.31 72 ARG A C 1
ATOM 558 O O . ARG A 1 72 ? 1.610 -6.576 -8.179 1.00 92.31 72 ARG A O 1
ATOM 565 N N . ASN A 1 73 ? 3.864 -6.553 -8.241 1.00 92.00 73 ASN A N 1
ATOM 566 C CA . ASN A 1 73 ? 4.060 -7.076 -6.890 1.00 92.00 73 ASN A CA 1
ATOM 567 C C . ASN A 1 73 ? 3.569 -6.069 -5.843 1.00 92.00 73 ASN A C 1
ATOM 569 O O . ASN A 1 73 ? 2.799 -6.432 -4.955 1.00 92.00 73 ASN A O 1
ATOM 573 N N . SER A 1 74 ? 3.928 -4.792 -5.999 1.00 93.81 74 SER A N 1
ATOM 574 C CA . SER A 1 74 ? 3.407 -3.699 -5.174 1.00 93.81 74 SER A CA 1
ATOM 575 C C . SER A 1 74 ? 1.884 -3.593 -5.250 1.00 93.81 74 SER A C 1
ATOM 577 O O . SER A 1 74 ? 1.230 -3.456 -4.219 1.00 93.81 74 SER A O 1
ATOM 579 N N . ARG A 1 75 ? 1.292 -3.727 -6.442 1.00 95.00 75 ARG A N 1
ATOM 580 C CA . ARG A 1 75 ? -0.164 -3.723 -6.623 1.00 95.00 75 ARG A CA 1
ATOM 581 C C . ARG A 1 75 ? -0.832 -4.859 -5.850 1.00 95.00 75 ARG A C 1
ATOM 583 O O . ARG A 1 75 ? -1.784 -4.615 -5.114 1.00 95.00 75 ARG A O 1
ATOM 590 N N . ALA A 1 76 ? -0.334 -6.087 -5.994 1.00 95.00 76 ALA A N 1
ATOM 591 C CA . ALA A 1 76 ? -0.875 -7.250 -5.289 1.00 95.00 76 ALA A CA 1
ATOM 592 C C . ALA A 1 76 ? -0.773 -7.097 -3.761 1.00 95.00 76 ALA A C 1
ATOM 594 O O . ALA A 1 76 ? -1.722 -7.417 -3.040 1.00 95.00 76 ALA A O 1
ATOM 595 N N . TYR A 1 77 ? 0.347 -6.554 -3.278 1.00 95.56 77 TYR A N 1
ATOM 596 C CA . TYR A 1 77 ? 0.540 -6.243 -1.866 1.00 95.56 77 TYR A CA 1
ATOM 597 C C . TYR A 1 77 ? -0.494 -5.229 -1.356 1.00 95.56 77 TYR A C 1
ATOM 599 O O . TYR A 1 77 ? -1.174 -5.506 -0.372 1.00 95.56 77 TYR A O 1
ATOM 607 N N . LEU A 1 78 ? -0.682 -4.100 -2.049 1.00 95.81 78 LEU A N 1
ATOM 608 C CA . LEU A 1 78 ? -1.640 -3.065 -1.639 1.00 95.81 78 LEU A CA 1
ATOM 609 C C . LEU A 1 78 ? -3.086 -3.574 -1.605 1.00 95.81 78 LEU A C 1
ATOM 611 O O . LEU A 1 78 ? -3.836 -3.227 -0.693 1.00 95.81 78 LEU A O 1
ATOM 615 N N . VAL A 1 79 ? -3.473 -4.427 -2.560 1.00 95.75 79 VAL A N 1
ATOM 616 C CA . VAL A 1 79 ? -4.790 -5.087 -2.552 1.00 95.75 79 VAL A CA 1
ATOM 617 C C . VAL A 1 79 ? -4.930 -5.986 -1.322 1.00 95.75 79 VAL A C 1
ATOM 619 O O . VAL A 1 79 ? -5.907 -5.863 -0.586 1.00 95.75 79 VAL A O 1
ATOM 622 N N . THR A 1 80 ? -3.926 -6.822 -1.048 1.00 95.62 80 THR A N 1
ATOM 623 C CA . THR A 1 80 ? -3.912 -7.721 0.120 1.00 95.62 80 THR A CA 1
ATOM 624 C C . THR A 1 80 ? -3.996 -6.941 1.435 1.00 95.62 80 THR A C 1
ATOM 626 O O . THR A 1 80 ? -4.780 -7.283 2.318 1.00 95.62 80 THR A O 1
ATOM 629 N N . LEU A 1 81 ? -3.238 -5.849 1.543 1.00 94.31 81 LEU A N 1
ATOM 630 C CA . LEU A 1 81 ? -3.260 -4.936 2.681 1.00 94.31 81 LEU A CA 1
ATOM 631 C C . LEU A 1 81 ? -4.648 -4.309 2.870 1.00 94.31 81 LEU A C 1
ATOM 633 O O . LEU A 1 81 ? -5.161 -4.271 3.986 1.00 94.31 81 LEU A O 1
ATOM 637 N N . SER A 1 82 ? -5.290 -3.868 1.784 1.00 94.38 82 SER A N 1
ATOM 638 C CA . SER A 1 82 ? -6.645 -3.308 1.840 1.00 94.38 82 SER A CA 1
ATOM 639 C C . SER A 1 82 ? -7.679 -4.326 2.337 1.00 94.38 82 SER A C 1
ATOM 641 O O . SER A 1 82 ? -8.569 -3.974 3.108 1.00 94.38 82 SER A O 1
ATOM 643 N N . ASP A 1 83 ? -7.538 -5.599 1.965 1.00 93.50 83 ASP A N 1
ATOM 644 C CA . ASP A 1 83 ? -8.432 -6.654 2.437 1.00 93.50 83 ASP A CA 1
ATOM 645 C C . ASP A 1 83 ? -8.200 -6.999 3.912 1.00 93.50 83 ASP A C 1
ATOM 647 O O . ASP A 1 83 ? -9.154 -7.361 4.599 1.00 93.50 83 ASP A O 1
ATOM 651 N N . ALA A 1 84 ? -6.976 -6.837 4.428 1.00 91.62 84 ALA A N 1
ATOM 652 C CA . ALA A 1 84 ? -6.703 -6.965 5.858 1.00 91.62 84 ALA A CA 1
ATOM 653 C C . ALA A 1 84 ? -7.456 -5.896 6.670 1.00 91.62 84 ALA A C 1
ATOM 655 O O . ALA A 1 84 ? -8.135 -6.238 7.634 1.00 91.62 84 ALA A O 1
ATOM 656 N N . PHE A 1 85 ? -7.441 -4.634 6.224 1.00 90.12 85 PHE A N 1
ATOM 657 C CA . PHE A 1 85 ? -8.197 -3.547 6.868 1.00 90.12 85 PHE A CA 1
ATOM 658 C C . PHE A 1 85 ? -9.719 -3.693 6.765 1.00 90.12 85 PHE A C 1
ATOM 660 O O . PHE A 1 85 ? -10.439 -3.114 7.563 1.00 90.12 85 PHE A O 1
ATOM 667 N N . ARG A 1 86 ? -10.238 -4.445 5.789 1.00 87.50 86 ARG A N 1
ATOM 668 C CA . ARG A 1 86 ? -11.680 -4.742 5.696 1.00 87.50 86 ARG A CA 1
ATOM 669 C C . ARG A 1 86 ? -12.144 -5.828 6.667 1.00 87.50 86 ARG A C 1
ATOM 671 O O . ARG A 1 86 ? -13.350 -6.013 6.812 1.00 87.50 86 ARG A O 1
ATOM 678 N N . ARG A 1 87 ? -11.211 -6.615 7.210 1.00 79.94 87 ARG A N 1
ATOM 679 C CA . ARG A 1 87 ? -11.484 -7.773 8.076 1.00 79.94 87 ARG A CA 1
ATOM 680 C C . ARG A 1 87 ? -11.159 -7.519 9.550 1.00 79.94 87 ARG A C 1
ATOM 682 O O . ARG A 1 87 ? -11.531 -8.367 10.360 1.00 79.94 87 ARG A O 1
ATOM 689 N N . ALA A 1 88 ? -10.427 -6.445 9.851 1.00 69.75 88 ALA A N 1
ATOM 690 C CA . ALA A 1 88 ? -10.192 -5.950 11.206 1.00 69.75 88 ALA A CA 1
ATOM 691 C C . ALA A 1 88 ? -11.496 -5.408 11.814 1.00 69.75 88 ALA A C 1
ATOM 693 O O . ALA A 1 88 ? -11.668 -5.582 13.042 1.00 69.75 88 ALA A O 1
#

Secondary structure (DSSP, 8-state):
-------HHHHHHHHHHHHHTTGGG-HHHHHHHHHHHHHHHT-----HHHHHHHHHHHHHHHHHS-SSHHHHHHHHHHHHHHHHHTT-

Radius of gyration: 13.03 Å; chains: 1; bounding box: 28×36×32 Å

Sequence (88 aa):
MPRKKMPLYTNVLELMRKKAAQVYSSHQAQKELIELGELLQESSDLSSQSEAIIVRTLLEIADTLSSEGDARNSRAYLVTLSDAFRRA